Protein AF-A0A3D8L081-F1 (afdb_monomer_lite)

Secondary structure (DSSP, 8-state):
--HHHHHHHHHHHHHHHHHHHHHHHHTTS---TT-HHHHHHHHHHHHHHHHHHHHHHHH-

Structure (mmCIF, N/CA/C/O backbone):
data_AF-A0A3D8L081-F1
#
_entry.id   AF-A0A3D8L081-F1
#
loop_
_atom_site.group_PDB
_atom_site.id
_atom_site.type_symbol
_atom_site.label_atom_id
_atom_site.label_alt_id
_atom_site.label_comp_id
_atom_site.label_asym_id
_atom_site.label_entity_id
_atom_site.label_seq_id
_atom_site.pdbx_PDB_ins_code
_atom_site.Cartn_x
_atom_site.Cartn_y
_atom_site.Cartn_z
_atom_site.occupancy
_atom_site.B_iso_or_equiv
_atom_site.auth_seq_id
_atom_site.auth_comp_id
_atom_site.auth_asym_id
_atom_site.auth_atom_id
_atom_site.pdbx_PDB_model_num
ATOM 1 N N . MET A 1 1 ? -16.098 -2.467 16.616 1.00 59.09 1 MET A N 1
ATOM 2 C CA . MET A 1 1 ? -14.702 -2.355 16.162 1.00 59.09 1 MET A CA 1
ATOM 3 C C . MET A 1 1 ? -14.154 -3.753 15.951 1.00 59.09 1 MET A C 1
ATOM 5 O O . MET A 1 1 ? -13.841 -4.434 16.925 1.00 59.09 1 MET A O 1
ATOM 9 N N . ASP A 1 2 ? -14.100 -4.213 14.703 1.00 84.94 2 ASP A N 1
ATOM 10 C CA . ASP A 1 2 ? -13.541 -5.527 14.389 1.00 84.94 2 ASP A CA 1
ATOM 11 C C . ASP A 1 2 ? -12.018 -5.407 14.338 1.00 84.94 2 ASP A C 1
ATOM 13 O O . ASP A 1 2 ? -11.445 -4.945 13.354 1.00 84.94 2 ASP A O 1
ATOM 17 N N . TRP A 1 3 ? -11.359 -5.817 15.424 1.00 88.62 3 TRP A N 1
ATOM 18 C CA . TRP A 1 3 ? -9.896 -5.844 15.567 1.00 88.62 3 TRP A CA 1
ATOM 19 C C . TRP A 1 3 ? -9.184 -6.479 14.356 1.00 88.62 3 TRP A C 1
ATOM 21 O O . TRP A 1 3 ? -8.108 -6.044 13.951 1.00 88.62 3 TRP A O 1
ATOM 31 N N . TYR A 1 4 ? -9.823 -7.464 13.719 1.00 90.50 4 TYR A N 1
ATOM 32 C CA . TYR A 1 4 ? -9.348 -8.077 12.478 1.00 90.50 4 TYR A CA 1
ATOM 33 C C . TYR A 1 4 ? -9.297 -7.102 11.294 1.00 90.50 4 TYR A C 1
ATOM 35 O O . TYR A 1 4 ? -8.310 -7.097 10.561 1.00 90.50 4 TYR A O 1
ATOM 43 N N . SER A 1 5 ? -10.317 -6.262 11.113 1.00 89.25 5 SER A N 1
ATOM 44 C CA . SER A 1 5 ? -10.370 -5.261 10.039 1.00 89.25 5 SER A CA 1
ATOM 45 C C . SER A 1 5 ? -9.263 -4.219 10.195 1.00 89.25 5 SER A C 1
ATOM 47 O O . SER A 1 5 ? -8.609 -3.868 9.215 1.00 89.25 5 SER A O 1
ATOM 49 N N . PHE A 1 6 ? -8.971 -3.806 11.431 1.00 91.75 6 PHE A N 1
ATOM 50 C CA . PHE A 1 6 ? -7.859 -2.902 11.733 1.00 91.75 6 PHE A CA 1
ATOM 51 C C . PHE A 1 6 ? -6.497 -3.509 11.354 1.00 91.75 6 PHE A C 1
ATOM 53 O O . PHE A 1 6 ? -5.694 -2.871 10.669 1.00 91.75 6 PHE A O 1
ATOM 60 N N . LEU A 1 7 ? -6.250 -4.768 11.746 1.00 94.56 7 LEU A N 1
ATOM 61 C CA . LEU A 1 7 ? -5.012 -5.483 11.416 1.00 94.56 7 LEU A CA 1
ATOM 62 C C . LEU A 1 7 ? -4.823 -5.643 9.904 1.00 94.56 7 LEU A C 1
ATOM 64 O O . LEU A 1 7 ? -3.731 -5.384 9.396 1.00 94.56 7 LEU A O 1
ATOM 68 N N . TRP A 1 8 ? -5.879 -6.012 9.173 1.00 92.44 8 TRP A N 1
ATOM 69 C CA . TRP A 1 8 ? -5.832 -6.073 7.710 1.00 92.44 8 TRP A CA 1
ATOM 70 C C . TRP A 1 8 ? -5.520 -4.713 7.095 1.00 92.44 8 TRP A C 1
ATOM 72 O O . TRP A 1 8 ? -4.715 -4.632 6.168 1.00 92.44 8 TRP A O 1
ATOM 82 N N . GLY A 1 9 ? -6.083 -3.641 7.651 1.00 92.50 9 GLY A N 1
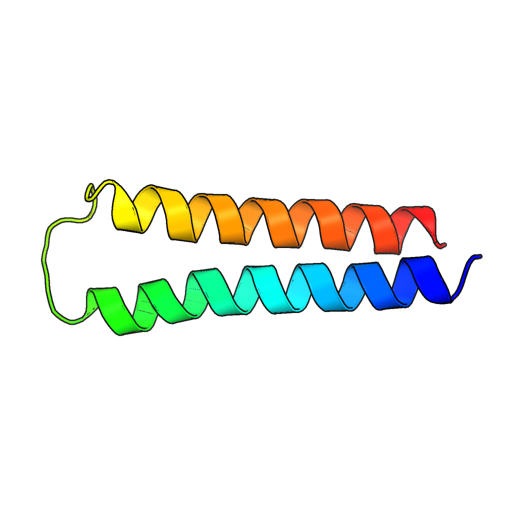ATOM 83 C CA . GLY A 1 9 ? -5.785 -2.284 7.222 1.00 92.50 9 GLY A CA 1
ATOM 84 C C . GLY A 1 9 ? -4.295 -1.934 7.321 1.00 92.50 9 GLY A C 1
ATOM 85 O O . GLY A 1 9 ? -3.713 -1.453 6.349 1.00 92.50 9 GLY A O 1
ATOM 86 N N . ILE A 1 10 ? -3.639 -2.272 8.437 1.00 95.00 10 ILE A N 1
ATOM 87 C CA . ILE A 1 10 ? -2.184 -2.089 8.603 1.00 95.00 10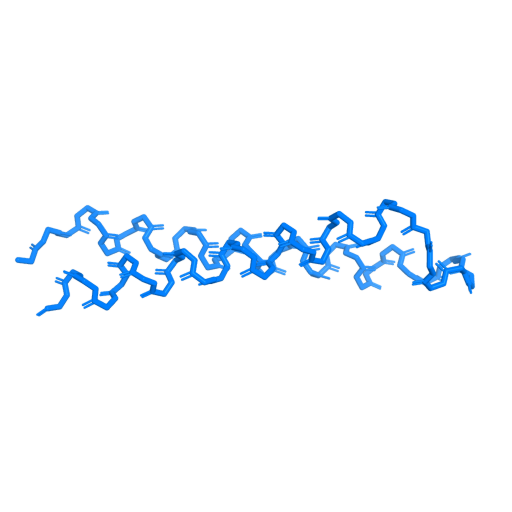 ILE A CA 1
ATOM 88 C C . ILE A 1 10 ? -1.400 -2.896 7.559 1.00 95.00 10 ILE A C 1
ATOM 90 O O . ILE A 1 10 ? -0.475 -2.368 6.939 1.00 95.00 10 ILE A O 1
ATOM 94 N N . VAL A 1 11 ? -1.778 -4.158 7.333 1.00 96.06 11 VAL A N 1
ATOM 95 C CA . VAL A 1 11 ? -1.113 -5.036 6.355 1.00 96.06 11 VAL A CA 1
ATOM 96 C C . VAL A 1 11 ? -1.183 -4.446 4.943 1.00 96.06 11 VAL A C 1
ATOM 98 O O . VAL A 1 11 ? -0.166 -4.403 4.250 1.00 96.06 11 VAL A O 1
ATOM 101 N N . PHE A 1 12 ? -2.346 -3.939 4.527 1.00 94.62 12 PHE A N 1
ATOM 102 C CA . PHE A 1 12 ? -2.522 -3.320 3.211 1.00 94.62 12 PHE A CA 1
ATOM 103 C C . PHE A 1 12 ? -1.699 -2.034 3.043 1.00 94.62 12 PHE A C 1
ATOM 105 O O . PHE A 1 12 ? -1.075 -1.851 1.994 1.00 94.62 12 PHE A O 1
ATOM 112 N N . VAL A 1 13 ? -1.623 -1.184 4.077 1.00 96.00 13 VAL A N 1
ATOM 113 C CA . VAL A 1 13 ? -0.768 0.016 4.049 1.00 96.00 13 VAL A CA 1
ATOM 114 C C . VAL A 1 13 ? 0.705 -0.367 3.893 1.00 96.00 13 VAL A C 1
ATOM 116 O O . VAL A 1 13 ? 1.392 0.185 3.033 1.00 96.00 13 VAL A O 1
ATOM 119 N N . LEU A 1 14 ? 1.189 -1.338 4.674 1.00 95.50 14 LEU A N 1
ATOM 120 C CA . LEU A 1 14 ? 2.580 -1.792 4.603 1.00 95.50 14 LEU A CA 1
ATOM 121 C C . LEU A 1 14 ? 2.918 -2.384 3.230 1.00 95.50 14 LEU A C 1
ATOM 123 O O . LEU A 1 14 ? 3.939 -2.023 2.646 1.00 95.50 14 LEU A O 1
ATOM 127 N N . ALA A 1 15 ? 2.047 -3.235 2.683 1.00 93.50 15 ALA A N 1
ATOM 128 C CA . ALA A 1 15 ? 2.225 -3.798 1.347 1.00 93.50 15 ALA A CA 1
ATOM 129 C C . ALA A 1 15 ? 2.270 -2.705 0.264 1.00 93.50 15 ALA A C 1
ATOM 131 O O . ALA A 1 15 ? 3.107 -2.758 -0.639 1.00 93.50 15 ALA A O 1
ATOM 132 N N . GLY A 1 16 ? 1.412 -1.685 0.382 1.00 92.50 16 GLY A N 1
ATOM 133 C CA . GLY A 1 16 ? 1.395 -0.544 -0.526 1.00 92.50 16 GLY A CA 1
ATOM 134 C C . GLY A 1 16 ? 2.699 0.263 -0.504 1.00 92.50 16 GLY A C 1
ATOM 135 O O . GLY A 1 16 ? 3.258 0.570 -1.558 1.00 92.50 16 GLY A O 1
ATOM 136 N N . ILE A 1 17 ? 3.233 0.538 0.690 1.00 9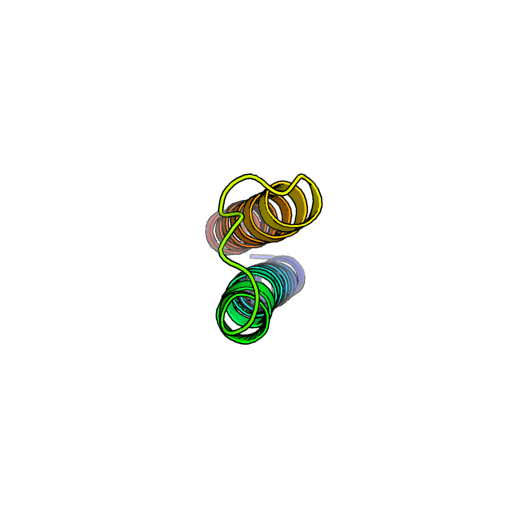2.38 17 ILE A N 1
ATOM 137 C CA . ILE A 1 17 ? 4.518 1.234 0.870 1.00 92.38 17 ILE A CA 1
ATOM 138 C C . ILE A 1 17 ? 5.674 0.414 0.281 1.00 92.38 17 ILE A C 1
ATOM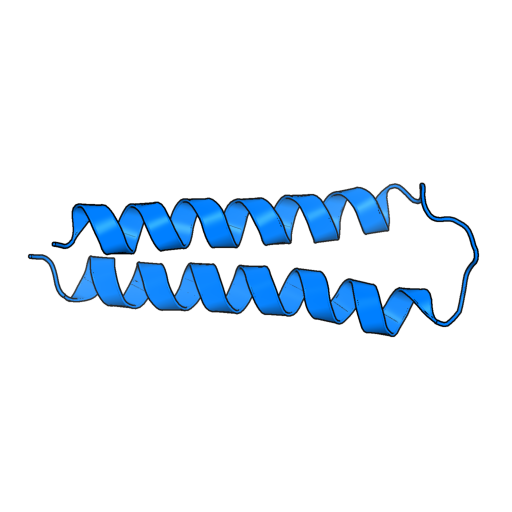 140 O O . ILE A 1 17 ? 6.493 0.962 -0.456 1.00 92.38 17 ILE A O 1
ATOM 144 N N . ILE A 1 18 ? 5.724 -0.896 0.549 1.00 91.75 18 ILE A N 1
ATOM 145 C CA . ILE A 1 18 ? 6.777 -1.787 0.035 1.00 91.75 18 ILE A CA 1
ATOM 146 C C . ILE A 1 18 ? 6.803 -1.777 -1.498 1.00 91.75 18 ILE A C 1
ATOM 148 O O . ILE A 1 18 ? 7.875 -1.630 -2.079 1.00 91.75 18 ILE A O 1
ATOM 152 N N . MET A 1 19 ? 5.647 -1.852 -2.167 1.00 89.9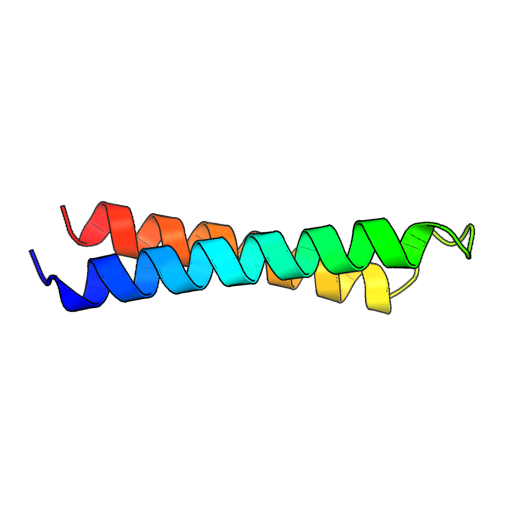4 19 MET A N 1
ATOM 153 C CA . MET A 1 19 ? 5.586 -1.805 -3.637 1.00 89.94 19 MET A CA 1
ATOM 154 C C . MET A 1 19 ? 6.146 -0.495 -4.219 1.00 89.94 19 MET A C 1
ATOM 156 O O . MET A 1 19 ? 6.829 -0.516 -5.245 1.00 89.94 19 MET A O 1
ATOM 160 N N . ILE A 1 20 ? 5.916 0.641 -3.553 1.00 87.06 20 ILE A N 1
ATOM 161 C CA . ILE A 1 20 ? 6.464 1.942 -3.970 1.00 87.06 20 ILE A CA 1
ATOM 162 C C . ILE A 1 20 ? 7.982 2.001 -3.735 1.00 87.06 20 ILE A C 1
ATOM 164 O O . ILE A 1 20 ? 8.717 2.519 -4.579 1.00 87.06 20 ILE A O 1
ATOM 168 N N . LEU A 1 21 ? 8.465 1.441 -2.621 1.00 85.44 21 LEU A N 1
ATOM 169 C CA . LEU A 1 21 ? 9.896 1.367 -2.310 1.00 85.44 21 LEU A CA 1
ATOM 170 C C . LEU A 1 21 ? 10.655 0.462 -3.289 1.00 85.44 21 LEU A C 1
ATOM 172 O O . LEU A 1 21 ? 11.713 0.858 -3.774 1.00 85.44 21 LEU A O 1
ATOM 176 N N . MET A 1 22 ? 10.088 -0.692 -3.659 1.00 82.31 22 MET A N 1
ATOM 177 C CA . MET A 1 22 ? 10.665 -1.589 -4.670 1.00 82.31 22 MET A CA 1
ATOM 178 C C . MET A 1 22 ? 10.849 -0.884 -6.021 1.00 82.31 22 MET A C 1
ATOM 180 O O . MET A 1 22 ? 11.852 -1.093 -6.703 1.00 82.31 22 MET A O 1
ATOM 184 N N . ARG A 1 23 ? 9.923 0.013 -6.391 1.00 78.50 23 ARG A N 1
ATOM 185 C CA . ARG A 1 23 ? 10.101 0.882 -7.562 1.00 78.50 23 ARG A CA 1
ATOM 186 C C . ARG A 1 23 ? 11.268 1.854 -7.385 1.00 78.50 23 ARG A C 1
ATOM 188 O O . ARG A 1 23 ? 11.998 2.091 -8.343 1.00 78.50 23 ARG A O 1
AT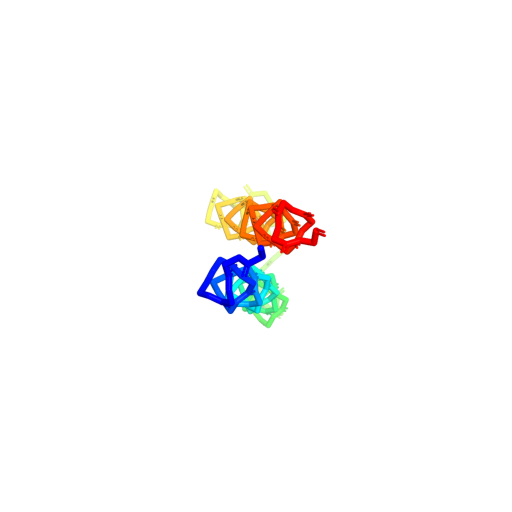OM 195 N N . TYR A 1 24 ? 11.422 2.469 -6.211 1.00 73.81 24 TYR A N 1
ATOM 196 C CA . TYR A 1 24 ? 12.481 3.459 -5.982 1.00 73.81 24 TYR A CA 1
ATOM 197 C C . TYR A 1 24 ? 13.874 2.833 -6.129 1.00 73.81 24 TYR A C 1
ATOM 199 O O . TYR A 1 24 ? 14.743 3.420 -6.767 1.00 73.81 24 TYR A O 1
ATOM 207 N N . GLU A 1 25 ? 14.054 1.613 -5.623 1.00 71.69 25 GLU A N 1
ATOM 208 C CA . GLU A 1 25 ? 15.304 0.860 -5.758 1.00 71.69 25 GLU A CA 1
ATOM 209 C C . GLU A 1 25 ? 15.567 0.423 -7.215 1.00 71.69 25 GLU A C 1
ATOM 211 O O . GLU A 1 25 ? 16.675 0.604 -7.732 1.00 71.69 25 GLU A O 1
ATOM 216 N N . GLY A 1 26 ? 14.534 -0.062 -7.917 1.00 66.25 26 GLY A N 1
ATOM 217 C CA . GLY A 1 26 ? 14.624 -0.482 -9.323 1.00 66.25 26 GLY A CA 1
ATOM 218 C C . GLY A 1 26 ? 14.855 0.661 -10.322 1.00 66.25 26 GLY A C 1
ATOM 219 O O . GLY A 1 26 ? 15.474 0.454 -11.362 1.00 66.25 26 GLY A O 1
ATOM 220 N N . SER A 1 27 ? 14.432 1.886 -9.993 1.00 62.56 27 SER A N 1
ATOM 221 C CA . SER A 1 27 ? 14.597 3.075 -10.845 1.00 62.56 27 SER A CA 1
ATOM 222 C C . SER A 1 27 ? 16.046 3.572 -10.948 1.00 62.56 27 SER A C 1
ATOM 224 O O . SER A 1 27 ? 16.307 4.479 -11.732 1.00 62.56 27 SER A O 1
ATOM 226 N N . SER A 1 28 ? 16.987 3.011 -10.180 1.00 60.56 28 SER A N 1
ATOM 227 C CA . SER A 1 28 ? 18.405 3.400 -10.208 1.00 60.56 28 SER A CA 1
ATOM 228 C C . SER A 1 28 ? 19.156 2.973 -11.479 1.00 60.56 28 SER A C 1
ATOM 230 O O . SER A 1 28 ? 20.328 3.319 -11.622 1.00 60.56 28 SER A O 1
ATOM 232 N N . LYS A 1 29 ? 18.514 2.217 -12.386 1.00 59.72 29 LYS A N 1
ATOM 233 C CA . LYS A 1 29 ? 19.180 1.602 -13.545 1.00 59.72 29 LYS A CA 1
ATOM 234 C C . LYS A 1 29 ? 18.617 1.931 -14.931 1.00 59.72 29 LYS A C 1
ATOM 236 O O . LYS A 1 29 ? 19.342 1.671 -15.879 1.00 59.72 29 LYS A O 1
ATOM 241 N N . ASP A 1 30 ? 17.427 2.523 -15.077 1.00 56.50 30 ASP A N 1
ATOM 242 C CA . ASP A 1 30 ? 16.852 2.810 -16.406 1.00 56.50 30 ASP A CA 1
ATOM 243 C C . ASP A 1 30 ? 15.994 4.092 -16.437 1.00 56.50 30 ASP A C 1
ATOM 245 O O . ASP A 1 30 ? 15.054 4.257 -15.657 1.00 56.50 30 ASP A O 1
ATOM 249 N N . ASP A 1 31 ? 16.287 4.978 -17.398 1.00 58.59 31 ASP A N 1
ATOM 250 C CA . ASP A 1 31 ? 15.703 6.323 -17.589 1.00 58.59 31 ASP A CA 1
ATOM 251 C C . ASP A 1 31 ? 14.264 6.340 -18.158 1.00 58.59 31 ASP A C 1
ATOM 253 O O . ASP A 1 31 ? 13.723 7.396 -18.501 1.00 58.59 31 ASP A O 1
ATOM 257 N N . SER A 1 32 ? 13.584 5.194 -18.259 1.00 58.06 32 SER A N 1
ATOM 258 C CA . SER A 1 32 ? 12.211 5.144 -18.781 1.00 58.06 32 SER A CA 1
ATOM 259 C C . SER A 1 32 ? 11.170 5.264 -17.658 1.00 58.06 32 SER A C 1
ATOM 261 O O . SER A 1 32 ? 10.523 4.314 -17.216 1.00 58.06 32 SER A O 1
ATOM 263 N N . TRP A 1 33 ? 10.943 6.499 -17.204 1.00 58.62 33 TRP A N 1
ATOM 264 C CA . TRP A 1 33 ? 9.887 6.848 -16.234 1.00 58.62 33 TRP A CA 1
ATOM 265 C C . TRP A 1 33 ? 8.455 6.445 -16.649 1.00 58.62 33 TRP A C 1
ATOM 267 O O . TRP A 1 33 ? 7.543 6.521 -15.828 1.00 58.62 33 TRP A O 1
ATOM 277 N N . LEU A 1 34 ? 8.254 5.989 -17.889 1.00 59.97 34 LEU A N 1
ATOM 278 C CA . LEU A 1 34 ? 6.969 5.586 -18.468 1.00 59.97 34 LEU A CA 1
ATOM 279 C C . LEU A 1 34 ? 6.898 4.098 -18.842 1.00 59.97 34 LEU A C 1
ATOM 281 O O . LEU A 1 34 ? 6.080 3.717 -19.677 1.00 59.97 34 LEU A O 1
ATOM 285 N N . ASP A 1 35 ? 7.725 3.243 -18.239 1.00 71.50 35 ASP A N 1
ATOM 286 C CA . ASP A 1 35 ? 7.564 1.808 -18.452 1.00 71.50 35 ASP A CA 1
ATOM 287 C C . ASP A 1 35 ? 6.278 1.288 -17.774 1.00 71.50 35 ASP A C 1
ATOM 289 O O . ASP A 1 35 ? 5.955 1.622 -16.627 1.00 71.50 35 ASP A O 1
ATOM 293 N N . ILE A 1 36 ? 5.519 0.452 -18.483 1.00 69.12 36 ILE A N 1
ATOM 294 C CA . ILE A 1 36 ? 4.212 -0.071 -18.048 1.00 69.12 36 ILE A CA 1
ATOM 295 C C . ILE A 1 36 ? 4.356 -0.864 -16.737 1.00 69.12 36 ILE A C 1
ATOM 297 O O . ILE A 1 36 ? 3.444 -0.865 -15.904 1.00 69.12 36 ILE A O 1
ATOM 301 N N . GLY A 1 37 ? 5.513 -1.499 -16.518 1.00 72.88 37 GLY A N 1
ATOM 302 C CA . GLY A 1 37 ? 5.850 -2.166 -15.257 1.00 72.88 37 GLY A CA 1
ATOM 303 C C . GLY A 1 37 ? 5.884 -1.208 -14.059 1.00 72.88 37 GLY A C 1
ATOM 304 O O . GLY A 1 37 ? 5.353 -1.531 -12.995 1.00 72.88 37 GLY A O 1
ATOM 305 N N . ASN A 1 38 ? 6.401 0.008 -14.251 1.00 76.19 38 ASN A N 1
ATOM 306 C CA . ASN A 1 38 ? 6.487 1.030 -13.207 1.00 76.19 38 ASN A CA 1
ATOM 307 C C . ASN A 1 38 ? 5.109 1.591 -12.848 1.00 76.19 38 ASN A C 1
ATOM 309 O O . ASN A 1 38 ? 4.782 1.735 -11.667 1.00 76.19 38 ASN A O 1
ATOM 313 N N . ALA A 1 39 ? 4.271 1.843 -13.857 1.00 79.81 39 ALA A N 1
ATOM 314 C CA . ALA A 1 39 ? 2.901 2.296 -13.641 1.00 79.81 39 ALA A CA 1
ATOM 315 C C . ALA A 1 39 ? 2.081 1.270 -12.836 1.00 79.81 39 ALA A C 1
ATOM 317 O O . ALA A 1 39 ? 1.304 1.651 -11.958 1.00 79.81 39 ALA A O 1
ATOM 318 N N . ARG A 1 40 ? 2.290 -0.034 -13.070 1.00 84.00 40 ARG A N 1
ATOM 319 C CA . ARG A 1 40 ? 1.639 -1.119 -12.311 1.00 84.00 40 ARG A CA 1
ATOM 320 C C . ARG A 1 40 ? 2.089 -1.180 -10.850 1.00 84.00 40 ARG A C 1
ATOM 322 O O . ARG A 1 40 ? 1.242 -1.322 -9.976 1.00 84.00 40 ARG A O 1
ATOM 329 N N . LEU A 1 41 ? 3.386 -1.032 -10.571 1.00 85.62 41 LEU A N 1
ATOM 330 C CA . LEU A 1 41 ? 3.897 -1.046 -9.193 1.00 85.62 41 LEU A CA 1
ATOM 331 C C . LEU A 1 41 ? 3.411 0.160 -8.382 1.00 85.62 41 LEU A C 1
ATOM 333 O O . LEU A 1 41 ? 2.954 -0.000 -7.253 1.00 85.62 41 LEU A O 1
ATOM 337 N N . ILE A 1 42 ? 3.449 1.360 -8.970 1.00 87.69 42 ILE A N 1
ATOM 338 C CA . ILE A 1 42 ? 2.984 2.583 -8.301 1.00 87.69 42 ILE A CA 1
ATOM 339 C C . ILE A 1 42 ? 1.468 2.532 -8.074 1.00 87.69 42 ILE A C 1
ATOM 341 O O . ILE A 1 42 ? 1.007 2.827 -6.972 1.00 87.69 42 ILE A O 1
ATOM 345 N N . SER A 1 43 ? 0.688 2.119 -9.079 1.00 89.62 43 SER A N 1
ATOM 346 C CA . SER A 1 43 ? -0.771 1.992 -8.935 1.00 89.62 43 SER A CA 1
ATOM 347 C C . SER A 1 43 ? -1.168 0.922 -7.914 1.00 89.62 43 SER A C 1
ATOM 349 O O . SER A 1 43 ? -2.040 1.184 -7.086 1.00 89.62 43 SER A O 1
ATOM 351 N N . GLY A 1 44 ? -0.490 -0.231 -7.898 1.00 91.44 44 GLY A N 1
ATOM 352 C CA . GLY A 1 44 ? -0.670 -1.258 -6.867 1.00 91.44 44 GLY A CA 1
ATOM 353 C C . GLY A 1 44 ? -0.326 -0.748 -5.464 1.00 91.44 44 GLY A C 1
ATOM 354 O O . GLY A 1 44 ? -1.075 -0.988 -4.516 1.00 91.44 44 GLY A O 1
ATOM 355 N N . GLY A 1 45 ? 0.756 0.026 -5.343 1.00 92.12 45 GLY A N 1
ATOM 356 C CA . GLY A 1 45 ? 1.170 0.680 -4.104 1.00 92.12 45 GLY A CA 1
ATOM 357 C C . GLY A 1 45 ? 0.124 1.646 -3.544 1.00 92.12 45 GLY A C 1
ATOM 358 O O . GLY A 1 45 ? -0.294 1.523 -2.392 1.00 92.12 45 GLY A O 1
ATOM 359 N N . ILE A 1 46 ? -0.350 2.571 -4.383 1.00 93.81 46 ILE A N 1
ATOM 360 C CA . ILE A 1 46 ? -1.387 3.549 -4.022 1.00 93.81 46 ILE A CA 1
ATOM 361 C C . ILE A 1 46 ? -2.689 2.837 -3.639 1.00 93.81 46 ILE A C 1
ATOM 363 O O . ILE A 1 46 ? -3.289 3.172 -2.620 1.00 93.81 46 ILE A O 1
ATOM 367 N N . PHE A 1 47 ? -3.105 1.828 -4.411 1.00 94.94 47 PHE A N 1
ATOM 368 C CA . PHE A 1 47 ? -4.306 1.048 -4.113 1.00 94.94 47 PHE A CA 1
ATOM 369 C C . PHE A 1 47 ? -4.221 0.358 -2.744 1.00 94.94 47 PHE A C 1
ATOM 371 O O . PHE A 1 47 ? -5.164 0.447 -1.957 1.00 94.94 47 PHE A O 1
ATOM 378 N N . GLY A 1 48 ? -3.080 -0.267 -2.425 1.00 94.00 48 GLY A N 1
ATOM 379 C CA . GLY A 1 48 ? -2.843 -0.884 -1.117 1.00 94.00 48 GLY A CA 1
ATOM 380 C C . GLY A 1 48 ? -2.965 0.114 0.037 1.00 94.00 48 GLY A C 1
ATOM 381 O O . GLY A 1 48 ? -3.641 -0.166 1.024 1.00 94.00 48 GLY A O 1
ATOM 382 N N . ILE A 1 49 ? -2.401 1.317 -0.115 1.00 95.94 49 ILE A N 1
ATOM 383 C CA . ILE A 1 49 ? -2.505 2.380 0.897 1.00 95.94 49 ILE A CA 1
ATOM 384 C C . ILE A 1 49 ? -3.962 2.829 1.078 1.00 95.94 49 ILE A C 1
ATOM 386 O O . ILE A 1 49 ? -4.436 2.911 2.209 1.00 95.94 49 ILE A O 1
ATOM 390 N N . VAL A 1 50 ? -4.688 3.083 -0.015 1.00 96.50 50 VAL A N 1
ATOM 391 C CA . VAL A 1 50 ? -6.088 3.540 0.036 1.00 96.50 50 VAL A CA 1
ATOM 392 C C . VAL A 1 50 ? -6.988 2.501 0.705 1.00 96.50 50 VAL A C 1
ATOM 394 O O . VAL A 1 50 ? -7.740 2.841 1.619 1.00 96.50 50 VAL A O 1
ATOM 397 N N . MET A 1 51 ? -6.884 1.231 0.301 1.00 95.50 51 MET A N 1
ATOM 398 C CA . MET A 1 51 ? -7.665 0.153 0.909 1.00 95.50 51 MET A CA 1
ATOM 399 C C . MET A 1 51 ? -7.290 -0.048 2.378 1.00 95.50 51 MET A C 1
ATOM 401 O O . MET A 1 51 ? -8.171 -0.195 3.220 1.00 95.50 51 MET A O 1
ATOM 405 N N . GLY A 1 52 ? -6.002 0.009 2.718 1.00 93.44 52 GLY A N 1
ATOM 406 C CA . GLY A 1 52 ? -5.557 -0.136 4.099 1.00 93.44 52 GLY A CA 1
ATOM 407 C C . GLY A 1 52 ? -6.095 0.959 5.022 1.00 93.44 52 GLY A C 1
ATOM 408 O O . GLY A 1 52 ? -6.615 0.663 6.098 1.00 93.44 52 GLY A O 1
ATOM 409 N N . LEU A 1 53 ? -6.069 2.216 4.568 1.00 94.81 53 LEU A N 1
ATOM 410 C CA . LEU A 1 53 ? -6.662 3.340 5.296 1.00 94.81 53 LEU A CA 1
ATOM 411 C C . LEU A 1 53 ? -8.181 3.201 5.437 1.00 94.81 53 LEU A C 1
ATOM 413 O O . LEU A 1 53 ? -8.712 3.479 6.509 1.00 94.81 53 LEU A O 1
ATOM 417 N N . TYR A 1 54 ? -8.876 2.728 4.398 1.00 94.62 54 TYR A N 1
ATOM 418 C CA . TYR A 1 54 ? -10.311 2.452 4.466 1.00 94.62 54 TYR A CA 1
ATOM 419 C C . TYR A 1 54 ? -10.644 1.438 5.571 1.00 94.62 54 TYR A C 1
ATOM 421 O O . TYR A 1 54 ? -11.512 1.700 6.403 1.00 94.62 54 TYR A O 1
ATOM 429 N N . PHE A 1 55 ? -9.921 0.317 5.635 1.00 92.44 55 PHE A N 1
ATOM 430 C CA . PHE A 1 55 ? -10.111 -0.703 6.672 1.00 92.44 55 PHE A CA 1
ATOM 431 C C . PHE A 1 55 ? -9.785 -0.188 8.083 1.00 92.44 55 PHE A C 1
ATOM 433 O O . PHE A 1 55 ? -10.505 -0.505 9.026 1.00 92.44 55 PHE A O 1
ATOM 440 N N . ILE A 1 56 ? -8.752 0.649 8.234 1.00 91.94 56 ILE A N 1
ATOM 441 C CA . ILE A 1 56 ? -8.424 1.285 9.521 1.00 91.94 56 ILE A CA 1
ATOM 442 C C . ILE A 1 56 ? -9.554 2.224 9.959 1.00 91.94 56 ILE A C 1
ATOM 444 O O . ILE A 1 56 ? -10.049 2.093 11.074 1.00 91.94 56 ILE A O 1
ATOM 448 N N . ILE A 1 57 ? -9.995 3.136 9.088 1.00 92.44 57 ILE A N 1
ATOM 449 C CA . ILE A 1 57 ? -11.008 4.149 9.424 1.00 92.44 57 ILE A CA 1
ATOM 450 C C . ILE A 1 57 ? -12.357 3.500 9.741 1.00 92.44 57 ILE A C 1
ATOM 452 O O . ILE A 1 57 ? -13.004 3.890 10.702 1.00 92.44 57 ILE A O 1
ATOM 456 N N . THR A 1 58 ? -12.771 2.502 8.959 1.00 89.00 58 THR A N 1
ATOM 457 C CA . THR A 1 58 ? -14.037 1.779 9.180 1.00 89.00 58 THR A CA 1
ATOM 458 C C . THR A 1 58 ? -14.017 0.861 10.401 1.00 89.00 58 THR A C 1
ATOM 460 O O . THR A 1 58 ? -15.073 0.421 10.850 1.00 89.00 58 THR A O 1
ATOM 463 N N . SER A 1 59 ? -12.834 0.548 10.935 1.00 85.31 59 SER A N 1
ATOM 464 C CA . SER A 1 59 ? -12.694 -0.259 12.149 1.00 85.31 59 SER A CA 1
ATOM 465 C C . SER A 1 59 ? -12.792 0.546 13.450 1.00 85.31 59 SER A C 1
ATOM 467 O O . SER A 1 59 ? -12.955 -0.086 14.498 1.00 85.31 59 SER A O 1
ATOM 469 N N . LEU A 1 60 ? -12.702 1.883 13.369 1.00 82.62 60 LEU A N 1
ATOM 470 C CA . LEU A 1 60 ? -12.902 2.858 14.454 1.00 82.62 60 LEU A CA 1
ATOM 471 C C . LEU A 1 60 ? -14.395 3.174 14.656 1.00 82.62 60 LEU A C 1
ATOM 473 O O . LEU A 1 60 ? -14.755 3.608 15.770 1.00 82.62 60 LEU A O 1
#

Foldseek 3Di:
DPPVLLVQLVVLLVQLVVLLVVLVVVVPPDPCPPDPVSVVSNVSSVVSNVSSVVSNVVVD

Organism: NCBI:txid1400979

pLDDT: mean 83.8, std 12.63, range [56.5, 96.5]

Sequence (60 aa):
MDWYSFLWGIVFVLAGIIMILMRYEGSSKDDSWLDIGNARLISGGIFGIVMGLYFIITSL

Radius of gyration: 13.93 Å; chains: 1; bounding box: 34×15×35 Å